Protein AF-A0AB39VXA2-F1 (afdb_monomer_lite)

Sequence (91 aa):
MEHKLGNTKLHPYLFTRHMWVMHHAAIRKYYIIRNRLLIQDRFPQFTEDYKRENMRLIFGVIFFEKQKLLKLRYLFKGYRDYKKNRFGKIR

pLDDT: mean 71.52, std 18.6, range [37.34, 89.75]

Organism: NCBI:txid3234145

Structure (mmCIF, N/CA/C/O backbone):
data_AF-A0AB39VXA2-F1
#
_entry.id   AF-A0AB39VXA2-F1
#
loop_
_atom_site.group_PDB
_atom_site.id
_atom_site.type_symbol
_atom_site.label_atom_id
_atom_site.label_alt_id
_atom_site.label_comp_id
_atom_site.label_asym_id
_atom_site.label_entity_id
_atom_site.label_seq_id
_atom_site.pdbx_PDB_ins_code
_atom_site.Cartn_x
_atom_site.Cartn_y
_atom_site.Cartn_z
_atom_site.occupancy
_atom_site.B_iso_or_equiv
_atom_site.auth_seq_id
_atom_site.auth_comp_id
_atom_site.auth_asym_id
_atom_site.auth_atom_id
_atom_site.pdbx_PDB_model_num
ATOM 1 N N . MET A 1 1 ? 4.425 -33.091 2.533 1.00 40.81 1 MET A N 1
ATOM 2 C CA . MET A 1 1 ? 3.610 -31.948 2.063 1.00 40.81 1 MET A CA 1
ATOM 3 C C . MET A 1 1 ? 4.551 -30.936 1.433 1.00 40.81 1 MET A C 1
ATOM 5 O O . MET A 1 1 ? 5.302 -30.287 2.148 1.00 40.81 1 MET A O 1
ATOM 9 N N . GLU A 1 2 ? 4.601 -30.880 0.103 1.00 41.62 2 GLU A N 1
ATOM 10 C CA . GLU A 1 2 ? 5.509 -29.988 -0.626 1.00 41.62 2 GLU A CA 1
ATOM 11 C C . GLU A 1 2 ? 5.069 -28.527 -0.482 1.00 41.62 2 GLU A C 1
ATOM 13 O O . GLU A 1 2 ? 3.988 -28.131 -0.924 1.00 41.62 2 GLU A O 1
ATOM 18 N N . HIS A 1 3 ? 5.919 -27.712 0.132 1.00 44.75 3 HIS A N 1
ATOM 19 C CA . HIS A 1 3 ? 5.720 -26.276 0.269 1.00 44.75 3 HIS A CA 1
ATOM 20 C C . HIS A 1 3 ? 6.031 -25.609 -1.086 1.00 44.75 3 HIS A C 1
ATOM 22 O O . HIS A 1 3 ? 7.155 -25.192 -1.353 1.00 44.75 3 HIS A O 1
ATOM 28 N N . LYS A 1 4 ? 5.051 -25.558 -2.000 1.00 44.50 4 LYS A N 1
ATOM 29 C CA . LYS A 1 4 ? 5.221 -24.905 -3.310 1.00 44.50 4 LYS A CA 1
ATOM 30 C C . LYS A 1 4 ? 5.199 -23.382 -3.142 1.00 44.50 4 LYS A C 1
ATOM 32 O O . LYS A 1 4 ? 4.132 -22.767 -3.110 1.00 44.50 4 LYS A O 1
ATOM 37 N N . LEU A 1 5 ? 6.380 -22.761 -3.045 1.00 55.06 5 LEU A N 1
ATOM 38 C CA . LEU A 1 5 ? 6.529 -21.317 -3.242 1.00 55.06 5 LEU A CA 1
ATOM 39 C C . LEU A 1 5 ? 6.001 -20.957 -4.642 1.00 55.06 5 LEU A C 1
ATOM 41 O O . LEU A 1 5 ? 6.360 -21.581 -5.634 1.00 55.06 5 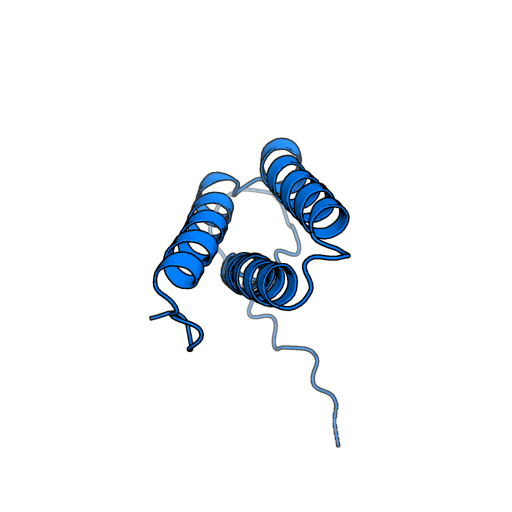LEU A O 1
ATOM 45 N N . GLY A 1 6 ? 5.073 -19.998 -4.680 1.00 41.38 6 GLY A N 1
ATOM 46 C CA . GLY A 1 6 ? 4.158 -19.724 -5.791 1.00 41.38 6 GLY A CA 1
ATOM 47 C C . GLY A 1 6 ? 4.736 -19.844 -7.206 1.00 41.38 6 GLY A C 1
ATOM 48 O O . GLY A 1 6 ? 5.722 -19.196 -7.549 1.00 41.38 6 GLY A O 1
ATOM 49 N N . ASN A 1 7 ? 4.025 -20.614 -8.039 1.00 44.16 7 ASN A N 1
ATOM 50 C CA . ASN A 1 7 ? 4.202 -20.732 -9.488 1.00 44.16 7 ASN A CA 1
ATOM 51 C C . ASN A 1 7 ? 4.453 -19.365 -10.146 1.00 44.16 7 ASN A C 1
ATOM 53 O O . ASN A 1 7 ? 3.527 -18.577 -10.359 1.00 44.16 7 ASN A O 1
ATOM 57 N N . THR A 1 8 ? 5.708 -19.097 -10.496 1.00 45.47 8 THR A N 1
ATOM 58 C CA . THR A 1 8 ? 6.102 -17.910 -11.255 1.00 45.47 8 THR A CA 1
ATOM 59 C C . THR A 1 8 ? 5.895 -18.217 -12.735 1.00 45.47 8 THR A C 1
ATOM 61 O O . THR A 1 8 ? 6.687 -18.930 -13.339 1.00 45.47 8 THR A O 1
ATOM 64 N N . LYS A 1 9 ? 4.794 -17.729 -13.319 1.00 43.09 9 LYS A N 1
ATOM 65 C CA . LYS A 1 9 ? 4.552 -17.829 -14.766 1.00 43.09 9 LYS A CA 1
ATOM 66 C C . LYS A 1 9 ? 5.283 -16.695 -15.489 1.00 43.09 9 LYS A C 1
ATOM 68 O O . LYS A 1 9 ? 5.087 -15.528 -15.153 1.00 43.09 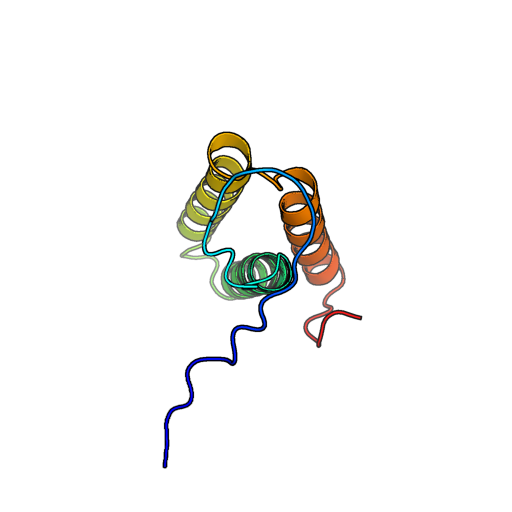9 LYS A O 1
ATOM 73 N N . LEU A 1 10 ? 6.125 -17.059 -16.455 1.00 39.41 10 LEU A N 1
ATOM 74 C CA . LEU A 1 10 ? 6.869 -16.149 -17.324 1.00 39.41 10 LEU A CA 1
ATOM 75 C C . LEU A 1 10 ? 5.955 -15.698 -18.478 1.00 39.41 10 LEU A C 1
ATOM 77 O O . LEU A 1 10 ? 5.468 -16.540 -19.228 1.00 39.41 10 LEU A O 1
ATOM 81 N N . HIS A 1 11 ? 5.723 -14.393 -18.631 1.00 43.09 11 HIS A N 1
ATOM 82 C CA . HIS A 1 11 ? 5.071 -13.827 -19.817 1.00 43.09 11 HIS A CA 1
ATOM 83 C C . HIS A 1 11 ? 6.070 -12.963 -20.600 1.00 43.09 11 HIS A C 1
ATOM 85 O O . HIS A 1 11 ? 6.667 -12.058 -20.010 1.00 43.09 11 HIS A O 1
ATOM 91 N N . PRO A 1 12 ? 6.253 -13.199 -21.911 1.00 41.97 12 PRO A N 1
ATOM 92 C CA . PRO A 1 12 ? 7.096 -12.361 -22.746 1.00 41.97 12 PRO A CA 1
ATOM 93 C C . PRO A 1 12 ? 6.298 -11.132 -23.193 1.00 41.97 12 PRO A C 1
ATOM 95 O O . PRO A 1 12 ? 5.404 -11.245 -24.028 1.00 41.97 12 PRO A O 1
ATOM 98 N N . TYR A 1 13 ? 6.605 -9.946 -22.661 1.00 42.69 13 TYR A N 1
ATOM 99 C CA . TYR A 1 13 ? 6.194 -8.710 -23.331 1.00 42.69 13 TYR A CA 1
ATOM 100 C C . TYR A 1 13 ? 7.191 -7.555 -23.137 1.00 42.69 13 TYR A C 1
ATOM 102 O O . TYR A 1 13 ? 7.343 -7.014 -22.045 1.00 42.69 13 TYR A O 1
ATOM 110 N N . LEU A 1 14 ? 7.827 -7.233 -24.269 1.00 39.22 14 LEU A N 1
ATOM 111 C CA . LEU A 1 14 ? 8.536 -6.030 -24.723 1.00 39.22 14 LEU A CA 1
ATOM 112 C C . LEU A 1 14 ? 9.710 -5.413 -23.920 1.00 39.22 14 LEU A C 1
ATOM 114 O O . LEU A 1 14 ? 9.558 -4.864 -22.834 1.00 39.22 14 LEU A O 1
ATOM 118 N N . PHE A 1 15 ? 10.848 -5.358 -24.631 1.00 37.34 15 PHE A N 1
ATOM 119 C CA . PHE A 1 15 ? 12.020 -4.476 -24.489 1.00 37.34 15 PHE A CA 1
ATOM 120 C C . PHE A 1 15 ? 13.001 -4.712 -23.309 1.00 37.34 15 PHE A C 1
ATOM 122 O O . PHE A 1 15 ? 12.933 -4.121 -22.232 1.00 37.34 15 PHE A O 1
ATOM 129 N N . THR A 1 16 ? 13.982 -5.580 -23.599 1.00 41.16 16 THR A N 1
ATOM 130 C CA . THR A 1 16 ? 15.428 -5.454 -23.289 1.00 41.16 16 THR A CA 1
ATOM 131 C C . THR A 1 16 ? 15.922 -5.280 -21.847 1.00 41.16 16 THR A C 1
ATOM 133 O O . THR A 1 16 ? 17.039 -4.807 -21.658 1.00 41.16 16 THR A O 1
ATOM 136 N N . ARG A 1 17 ? 15.221 -5.753 -20.806 1.00 37.41 17 ARG A N 1
ATOM 137 C CA . ARG A 1 17 ? 15.888 -6.108 -19.528 1.00 37.41 17 ARG A CA 1
ATOM 138 C C . ARG A 1 17 ? 15.217 -7.295 -18.833 1.00 37.41 17 ARG A C 1
ATOM 140 O O . ARG A 1 17 ? 14.080 -7.181 -18.386 1.00 37.41 17 ARG A O 1
ATOM 147 N N . HIS A 1 18 ? 15.967 -8.387 -18.668 1.00 38.50 18 HIS A N 1
ATOM 148 C CA . HIS A 1 18 ? 15.628 -9.529 -17.816 1.00 38.50 18 HIS A CA 1
ATOM 149 C C . HIS A 1 18 ? 15.600 -9.089 -16.348 1.00 38.50 18 HIS A C 1
ATOM 151 O O . HIS A 1 18 ? 16.597 -9.170 -15.637 1.00 38.50 18 HIS A O 1
ATOM 157 N N . MET A 1 19 ? 14.467 -8.568 -15.887 1.00 38.34 19 MET A N 1
ATOM 158 C CA . MET A 1 19 ? 14.211 -8.462 -14.456 1.00 38.34 19 MET A CA 1
ATOM 159 C C . MET A 1 19 ? 13.311 -9.623 -14.080 1.00 38.34 19 MET A C 1
ATOM 161 O O . MET A 1 19 ? 12.277 -9.824 -14.715 1.00 38.34 19 MET A O 1
ATOM 165 N N . TRP A 1 20 ? 13.689 -10.353 -13.033 1.00 38.31 20 TRP A N 1
ATOM 166 C CA . TRP A 1 20 ? 12.807 -11.258 -12.308 1.00 38.31 20 TRP A CA 1
ATOM 167 C C . TRP A 1 20 ? 11.664 -10.436 -11.705 1.00 38.31 20 TRP A C 1
ATOM 169 O O . TRP A 1 20 ? 11.636 -10.122 -10.518 1.00 38.31 20 TRP A O 1
ATOM 179 N N . VAL A 1 21 ? 10.717 -10.019 -12.545 1.00 43.12 21 VAL A N 1
ATOM 180 C CA . VAL A 1 21 ? 9.431 -9.508 -12.106 1.00 43.12 21 VAL A CA 1
ATOM 181 C C . VAL A 1 21 ? 8.692 -10.748 -11.655 1.00 43.12 21 VAL A C 1
ATOM 183 O O . VAL A 1 21 ? 7.896 -11.330 -12.386 1.00 43.12 21 VAL A O 1
ATOM 186 N N . MET A 1 22 ? 8.975 -11.178 -10.425 1.00 39.78 22 MET A N 1
ATOM 187 C CA . MET A 1 22 ? 7.986 -11.940 -9.694 1.00 39.78 22 MET A CA 1
ATOM 188 C C . MET A 1 22 ? 6.683 -11.171 -9.900 1.00 39.78 22 MET A C 1
ATOM 190 O O . MET A 1 22 ? 6.590 -9.989 -9.550 1.00 39.78 22 MET A O 1
ATOM 194 N N . HIS A 1 23 ? 5.670 -11.812 -10.472 1.00 47.47 23 HIS A N 1
ATOM 195 C CA . HIS A 1 23 ? 4.287 -11.360 -10.402 1.00 47.47 23 HIS A CA 1
ATOM 196 C C . HIS A 1 23 ? 3.811 -11.367 -8.927 1.00 47.47 23 HIS A C 1
ATOM 198 O O . HIS A 1 23 ? 2.702 -11.775 -8.597 1.00 47.47 23 HIS A O 1
ATOM 204 N N . HIS A 1 24 ? 4.614 -10.877 -7.981 1.00 50.66 24 HIS A N 1
ATOM 205 C CA . HIS A 1 24 ? 4.141 -10.242 -6.769 1.00 50.66 24 HIS A CA 1
ATOM 206 C C . HIS A 1 24 ? 3.462 -8.941 -7.196 1.00 50.66 24 HIS A C 1
ATOM 208 O O . HIS A 1 24 ? 3.997 -7.838 -7.103 1.00 50.66 24 HIS A O 1
ATOM 214 N N . ALA A 1 25 ? 2.278 -9.141 -7.773 1.00 62.28 25 ALA A N 1
ATOM 215 C CA . ALA A 1 25 ? 1.468 -8.162 -8.455 1.00 62.28 25 ALA A CA 1
ATOM 216 C C . ALA A 1 25 ? 1.237 -6.945 -7.562 1.00 62.28 25 ALA A C 1
ATOM 218 O O . ALA A 1 25 ? 1.212 -7.055 -6.339 1.00 62.28 25 ALA A O 1
ATOM 219 N N . ALA A 1 26 ? 0.981 -5.790 -8.170 1.00 66.81 26 ALA A N 1
ATOM 220 C CA . ALA A 1 26 ? 0.497 -4.588 -7.490 1.00 66.81 26 ALA A CA 1
ATOM 221 C C . ALA A 1 26 ? -0.622 -4.882 -6.449 1.00 66.81 26 ALA A C 1
ATOM 223 O O . ALA A 1 26 ? -0.731 -4.206 -5.429 1.00 66.81 26 ALA A O 1
ATOM 224 N N . ILE A 1 27 ? -1.358 -5.979 -6.650 1.00 76.62 27 ILE A N 1
ATOM 225 C CA . ILE A 1 27 ? -2.268 -6.655 -5.713 1.00 76.62 27 ILE A CA 1
ATOM 226 C C . ILE A 1 27 ? -1.673 -6.884 -4.303 1.00 76.62 27 ILE A C 1
ATOM 228 O O . ILE A 1 27 ? -2.353 -6.652 -3.310 1.00 76.62 27 ILE A O 1
ATOM 232 N N . ARG A 1 28 ? -0.413 -7.312 -4.163 1.00 79.56 28 ARG A N 1
ATOM 233 C CA . ARG A 1 28 ? 0.243 -7.465 -2.851 1.00 79.56 28 ARG A CA 1
ATOM 234 C C . ARG A 1 28 ? 0.360 -6.124 -2.131 1.00 79.56 28 ARG A C 1
ATOM 236 O O . ARG A 1 28 ? 0.043 -6.053 -0.951 1.00 79.56 28 ARG A O 1
ATOM 243 N N . LYS A 1 29 ? 0.738 -5.052 -2.838 1.00 82.31 29 LYS A N 1
ATOM 244 C CA . LYS A 1 29 ? 0.804 -3.698 -2.257 1.00 82.31 29 LYS A CA 1
ATOM 245 C C . LYS A 1 29 ? -0.583 -3.191 -1.848 1.00 82.31 29 LYS A C 1
ATOM 247 O O . LYS A 1 29 ? -0.697 -2.560 -0.804 1.00 82.31 29 LYS A O 1
ATOM 252 N N . TYR A 1 30 ? -1.625 -3.550 -2.605 1.00 86.88 30 TYR A N 1
ATOM 253 C CA . TYR A 1 30 ? -3.027 -3.339 -2.221 1.00 86.88 30 TYR A CA 1
ATOM 254 C C . TYR A 1 30 ? -3.372 -4.013 -0.882 1.00 86.88 30 TYR A C 1
ATOM 256 O O . TYR A 1 30 ? -3.910 -3.354 0.006 1.00 86.88 30 TYR A O 1
ATOM 264 N N . TYR A 1 31 ? -3.036 -5.295 -0.703 1.00 84.25 31 TYR A N 1
ATOM 265 C CA . TYR A 1 31 ? -3.330 -5.996 0.552 1.00 84.25 31 TYR A CA 1
ATOM 266 C C . TYR A 1 31 ? -2.489 -5.469 1.718 1.00 84.25 31 TYR A C 1
ATOM 268 O O . TYR A 1 31 ? -3.025 -5.292 2.806 1.00 84.25 31 TYR A O 1
ATOM 276 N N . ILE A 1 32 ? -1.205 -5.163 1.492 1.00 87.12 32 ILE A N 1
ATOM 277 C CA . ILE A 1 32 ? -0.315 -4.610 2.523 1.00 87.12 32 ILE A CA 1
ATOM 278 C C . ILE A 1 32 ? -0.871 -3.289 3.051 1.00 87.12 32 ILE A C 1
ATOM 280 O O . ILE A 1 32 ? -1.054 -3.160 4.257 1.00 87.12 32 ILE A O 1
ATOM 284 N N . ILE A 1 33 ? -1.176 -2.326 2.173 1.00 89.31 33 ILE A N 1
ATOM 285 C CA . ILE A 1 33 ? -1.637 -1.008 2.625 1.00 89.31 33 ILE A CA 1
ATOM 286 C C . ILE A 1 33 ? -2.998 -1.105 3.316 1.00 89.31 33 ILE A C 1
ATOM 288 O O . ILE A 1 33 ? -3.174 -0.556 4.396 1.00 89.31 33 ILE A O 1
ATOM 292 N N . ARG A 1 34 ? -3.939 -1.870 2.751 1.00 89.75 34 ARG A N 1
ATOM 293 C CA . ARG A 1 34 ? -5.281 -2.039 3.316 1.00 89.75 34 ARG A CA 1
ATOM 294 C C . ARG A 1 34 ? -5.237 -2.702 4.692 1.00 89.75 34 ARG A C 1
ATOM 296 O O . ARG A 1 34 ? -5.914 -2.248 5.608 1.00 89.75 34 ARG A O 1
ATOM 303 N N . ASN A 1 35 ? -4.447 -3.765 4.839 1.00 88.56 35 ASN A N 1
ATOM 304 C CA . ASN A 1 35 ? -4.344 -4.494 6.100 1.00 88.56 35 ASN A CA 1
ATOM 305 C C . ASN A 1 35 ? -3.581 -3.680 7.153 1.00 88.56 35 ASN A C 1
ATOM 307 O O . ASN A 1 35 ? -3.975 -3.688 8.313 1.00 88.56 35 ASN A O 1
ATOM 311 N N . ARG A 1 36 ? -2.532 -2.942 6.764 1.00 88.81 36 ARG A N 1
ATOM 312 C CA . ARG A 1 36 ? -1.827 -2.034 7.681 1.00 88.81 36 ARG A CA 1
ATOM 313 C C . ARG A 1 36 ? -2.744 -0.936 8.205 1.00 88.81 36 ARG A C 1
ATOM 315 O O . ARG A 1 36 ? -2.705 -0.666 9.393 1.00 88.81 36 ARG A O 1
ATOM 322 N N . LEU A 1 37 ? -3.598 -0.362 7.355 1.00 87.44 37 LEU A N 1
ATOM 323 C CA . LEU A 1 37 ? -4.594 0.629 7.780 1.00 87.44 37 LEU A CA 1
ATOM 324 C C . LEU A 1 37 ? -5.619 0.034 8.758 1.00 87.44 37 LEU A C 1
ATOM 326 O O . LEU A 1 37 ? -5.935 0.664 9.757 1.00 87.44 37 LEU A O 1
ATOM 330 N N . LEU A 1 38 ? -6.078 -1.201 8.522 1.00 88.06 38 LEU A N 1
ATOM 331 C CA . LEU A 1 38 ? -6.962 -1.916 9.453 1.00 88.06 38 LEU A CA 1
ATOM 332 C C . LEU A 1 38 ? -6.302 -2.153 10.821 1.00 88.06 38 LEU A C 1
ATOM 334 O O . LEU A 1 38 ? -6.940 -1.997 11.857 1.00 88.06 38 LEU A O 1
ATOM 338 N N . ILE A 1 39 ? -5.032 -2.559 10.827 1.00 87.62 39 ILE A N 1
ATOM 339 C CA . ILE A 1 39 ? -4.273 -2.791 12.063 1.00 87.62 39 ILE A CA 1
ATOM 340 C C . ILE A 1 39 ? -4.003 -1.465 12.779 1.00 87.62 39 ILE A C 1
ATOM 342 O O . ILE A 1 39 ? -4.120 -1.410 13.996 1.00 87.62 39 ILE A O 1
ATOM 346 N N . GLN A 1 40 ? -3.690 -0.406 12.034 1.00 86.94 40 GLN A N 1
ATOM 347 C CA . GLN A 1 40 ? -3.498 0.946 12.554 1.00 86.94 40 GLN A CA 1
ATOM 348 C C . GLN A 1 40 ? -4.753 1.460 13.277 1.00 86.94 40 GLN A C 1
AT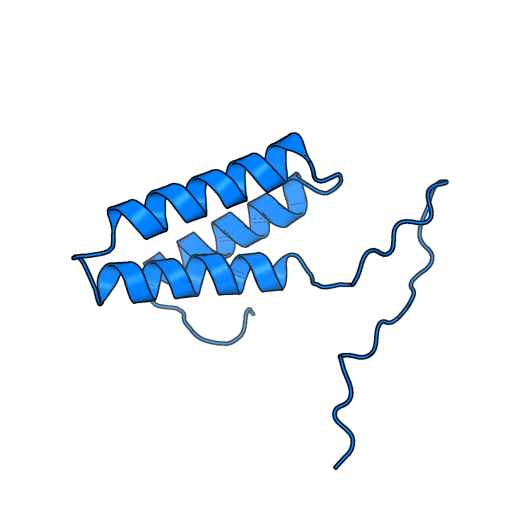OM 350 O O . GLN A 1 40 ? -4.636 1.996 14.371 1.00 86.94 40 GLN A O 1
ATOM 355 N N . ASP A 1 41 ? -5.939 1.247 12.705 1.00 85.38 41 ASP A N 1
ATOM 356 C CA . ASP A 1 41 ? -7.219 1.613 13.329 1.00 85.38 41 ASP A CA 1
ATOM 357 C C . ASP A 1 41 ? -7.495 0.811 14.608 1.00 85.38 41 ASP A C 1
ATOM 359 O O . ASP A 1 41 ? -7.947 1.344 15.617 1.00 85.38 41 ASP A O 1
ATOM 363 N N . ARG A 1 42 ? -7.154 -0.483 14.588 1.00 87.25 42 ARG A N 1
ATOM 364 C CA . ARG A 1 42 ? -7.328 -1.386 15.732 1.00 87.25 42 ARG A CA 1
ATOM 365 C C . ARG A 1 42 ? -6.337 -1.117 16.869 1.00 87.25 42 ARG A C 1
ATOM 367 O O . ARG A 1 42 ? -6.672 -1.352 18.025 1.00 87.25 42 ARG A O 1
ATOM 374 N N . PHE A 1 43 ? -5.120 -0.679 16.551 1.00 87.75 43 PHE A N 1
ATOM 375 C CA . PHE A 1 43 ? -4.032 -0.484 17.510 1.00 87.75 43 PHE A CA 1
ATOM 376 C C . PHE A 1 43 ? -3.443 0.929 17.392 1.00 87.75 43 PHE A C 1
ATOM 378 O O . PHE A 1 43 ? -2.344 1.097 16.847 1.00 87.75 43 PHE A O 1
ATOM 385 N N . PRO A 1 44 ? -4.123 1.947 17.952 1.00 81.88 44 PRO A N 1
ATOM 386 C CA . PRO A 1 44 ? -3.724 3.343 17.799 1.00 81.88 44 PRO A CA 1
ATOM 387 C C . PRO A 1 44 ? -2.328 3.645 18.367 1.00 81.88 44 PRO A C 1
ATOM 389 O O . PRO A 1 44 ? -1.655 4.555 17.885 1.00 81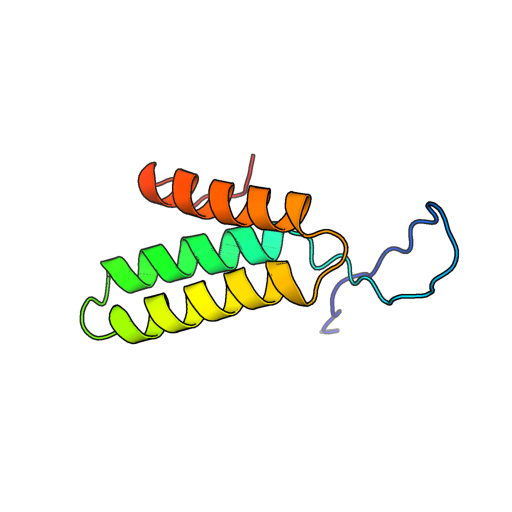.88 44 PRO A O 1
ATOM 392 N N . GLN A 1 45 ? -1.848 2.839 19.318 1.00 85.62 45 GLN A N 1
ATOM 393 C CA . GLN A 1 45 ? -0.516 2.951 19.925 1.00 85.62 45 GLN A CA 1
ATOM 394 C C . GLN A 1 45 ? 0.657 2.820 18.930 1.00 85.62 45 GLN A C 1
ATOM 396 O O . GLN A 1 45 ? 1.727 3.352 19.194 1.00 85.62 45 GLN A O 1
ATOM 401 N N . PHE A 1 46 ? 0.461 2.164 17.777 1.00 80.75 46 PHE A N 1
ATOM 402 C CA . PHE A 1 46 ? 1.506 1.957 16.755 1.00 80.75 46 PHE A CA 1
ATOM 403 C C . PHE A 1 46 ? 1.271 2.774 15.473 1.00 80.75 46 PHE A C 1
ATOM 405 O O . PHE A 1 46 ? 1.908 2.546 14.442 1.00 80.75 46 PHE A O 1
ATOM 412 N N . THR A 1 47 ? 0.323 3.714 15.500 1.00 81.44 47 THR A N 1
ATOM 413 C CA . THR A 1 47 ? -0.139 4.456 14.314 1.00 81.44 47 THR A CA 1
ATOM 414 C C . THR A 1 47 ? 0.993 5.168 13.581 1.00 81.44 47 THR A C 1
ATOM 416 O O . THR A 1 47 ? 1.064 5.117 12.349 1.00 81.44 47 THR A O 1
ATOM 419 N N . GLU A 1 48 ? 1.896 5.808 14.322 1.00 81.62 48 GLU A N 1
ATOM 420 C CA . GLU A 1 48 ? 2.992 6.586 13.743 1.00 81.62 48 GLU A CA 1
ATOM 421 C C . GLU A 1 48 ? 4.034 5.700 13.045 1.00 81.62 48 GLU A C 1
ATOM 423 O O . GLU A 1 48 ? 4.507 6.044 11.956 1.00 81.62 48 GLU A O 1
ATOM 428 N N . ASP A 1 49 ? 4.318 4.513 13.587 1.00 85.19 49 ASP A N 1
ATOM 429 C CA . ASP A 1 49 ? 5.223 3.543 12.961 1.00 85.19 49 ASP A CA 1
ATOM 430 C C . ASP A 1 49 ? 4.646 3.021 11.644 1.00 85.19 49 ASP A C 1
ATOM 432 O O . ASP A 1 49 ? 5.315 3.037 10.605 1.00 85.19 49 ASP A O 1
ATOM 436 N N . TYR A 1 50 ? 3.361 2.647 11.636 1.00 84.12 50 TYR A N 1
ATOM 437 C CA . TYR A 1 50 ? 2.682 2.205 10.415 1.00 84.12 50 TYR A CA 1
ATOM 438 C C . TYR A 1 50 ? 2.608 3.307 9.357 1.00 84.12 50 TYR A C 1
ATOM 440 O O . TYR A 1 50 ? 2.773 3.033 8.164 1.00 84.12 50 TYR A O 1
ATOM 448 N N . LYS A 1 51 ? 2.399 4.562 9.765 1.00 83.25 51 LYS A N 1
ATOM 449 C CA . LYS A 1 51 ? 2.390 5.716 8.858 1.00 83.25 51 LYS A CA 1
ATOM 450 C C . LYS A 1 51 ? 3.762 5.930 8.219 1.00 83.25 51 LYS A C 1
ATOM 452 O O . LYS A 1 51 ? 3.836 6.078 6.996 1.00 83.25 51 LYS A O 1
ATOM 457 N N . ARG A 1 52 ? 4.844 5.872 9.005 1.00 86.56 52 ARG A N 1
ATOM 458 C CA . ARG A 1 52 ? 6.229 5.960 8.507 1.00 86.56 52 ARG A CA 1
ATOM 459 C C . ARG A 1 52 ? 6.538 4.844 7.512 1.00 86.56 52 ARG A C 1
ATOM 461 O O . ARG A 1 52 ? 7.039 5.108 6.419 1.00 86.56 52 ARG A O 1
ATOM 468 N N . GLU A 1 53 ? 6.167 3.615 7.846 1.00 86.12 53 GLU A N 1
ATOM 469 C CA . GLU A 1 53 ? 6.362 2.439 6.997 1.00 86.12 53 GLU A CA 1
ATOM 470 C C . GLU A 1 53 ? 5.557 2.509 5.690 1.00 86.12 53 GLU A C 1
ATOM 472 O O . GLU A 1 53 ? 6.040 2.120 4.622 1.00 86.12 53 GLU A O 1
ATOM 477 N N . ASN A 1 54 ? 4.332 3.033 5.740 1.00 85.94 54 ASN A N 1
ATOM 478 C CA . ASN A 1 54 ? 3.504 3.251 4.555 1.00 85.94 54 ASN A CA 1
ATOM 479 C C . ASN A 1 54 ? 4.090 4.339 3.647 1.00 85.94 54 ASN 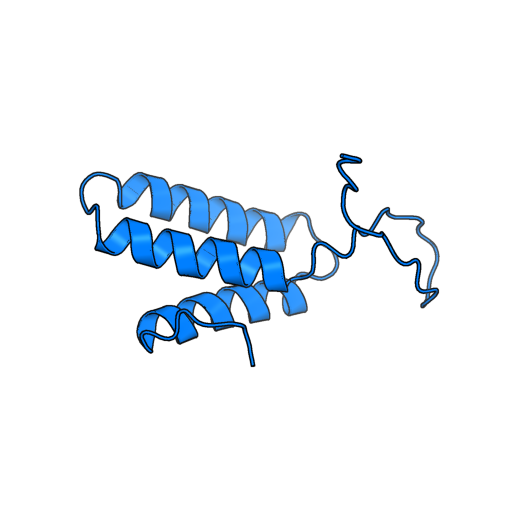A C 1
ATOM 481 O O . ASN A 1 54 ? 4.106 4.171 2.426 1.00 85.94 54 ASN A O 1
ATOM 485 N N . MET A 1 55 ? 4.629 5.414 4.227 1.00 85.75 55 MET A N 1
ATOM 486 C CA . MET A 1 55 ? 5.334 6.451 3.472 1.00 85.75 55 MET A CA 1
ATOM 487 C C . MET A 1 55 ? 6.595 5.910 2.816 1.00 85.75 55 MET A C 1
ATOM 489 O O . MET A 1 55 ? 6.775 6.092 1.613 1.00 85.75 55 MET A O 1
ATOM 493 N N . ARG A 1 56 ? 7.418 5.157 3.551 1.00 86.56 56 ARG A N 1
ATOM 494 C CA . ARG A 1 56 ? 8.612 4.507 2.999 1.00 86.56 56 ARG A CA 1
ATOM 495 C C . ARG A 1 56 ? 8.267 3.578 1.835 1.00 86.56 56 ARG A C 1
ATOM 497 O O . ARG A 1 56 ? 8.976 3.565 0.833 1.00 86.56 56 ARG A O 1
ATOM 504 N N . LEU A 1 57 ? 7.152 2.853 1.923 1.00 84.25 57 LEU A N 1
ATOM 505 C CA . LEU A 1 57 ? 6.672 1.987 0.847 1.00 84.25 57 LEU A CA 1
ATOM 506 C C . LEU A 1 57 ? 6.218 2.781 -0.391 1.00 84.25 57 LEU A C 1
ATOM 508 O O . LEU A 1 57 ? 6.511 2.369 -1.514 1.00 84.25 57 LEU A O 1
ATOM 512 N N . ILE A 1 58 ? 5.545 3.921 -0.207 1.00 84.56 58 ILE A N 1
ATOM 513 C CA . ILE A 1 58 ? 5.127 4.811 -1.303 1.00 84.56 58 ILE A CA 1
ATOM 514 C C . ILE A 1 58 ? 6.344 5.462 -1.970 1.00 84.56 58 ILE A C 1
ATOM 516 O O . ILE A 1 58 ? 6.482 5.372 -3.189 1.00 84.56 58 ILE A O 1
ATOM 520 N N . PHE A 1 59 ? 7.263 6.036 -1.191 1.00 83.94 59 PHE A N 1
ATOM 521 C CA . PHE A 1 59 ? 8.512 6.595 -1.712 1.00 83.94 59 PHE A CA 1
ATOM 522 C C . PHE A 1 59 ? 9.354 5.526 -2.416 1.00 83.94 59 PHE A C 1
ATOM 524 O O . PHE A 1 59 ? 9.826 5.751 -3.527 1.00 83.94 59 PHE A O 1
ATOM 531 N N . GLY A 1 60 ? 9.447 4.323 -1.846 1.00 80.38 60 GLY A N 1
ATOM 532 C CA . GLY A 1 60 ? 10.116 3.185 -2.473 1.00 80.38 60 GLY A CA 1
ATOM 533 C C . GLY A 1 60 ? 9.554 2.848 -3.860 1.00 80.38 60 GLY A C 1
ATOM 534 O O . GLY A 1 60 ? 10.309 2.615 -4.799 1.00 80.38 60 GLY A O 1
ATOM 535 N N . VAL A 1 61 ? 8.226 2.881 -4.024 1.00 82.31 61 VAL A N 1
ATOM 536 C CA . VAL A 1 61 ? 7.567 2.666 -5.328 1.00 82.31 61 VAL A CA 1
ATOM 537 C C . VAL A 1 61 ? 7.890 3.789 -6.314 1.00 82.31 61 VAL A C 1
ATOM 539 O O . VAL A 1 61 ? 8.111 3.515 -7.491 1.00 82.31 61 VAL A O 1
ATOM 542 N N . ILE A 1 62 ? 7.891 5.042 -5.857 1.00 79.38 62 ILE A N 1
ATOM 543 C CA . ILE A 1 62 ? 8.091 6.218 -6.714 1.00 79.38 62 ILE A CA 1
ATOM 544 C C . ILE A 1 62 ? 9.532 6.288 -7.229 1.00 79.38 62 ILE A C 1
ATOM 546 O O . ILE A 1 62 ? 9.733 6.534 -8.419 1.00 79.38 62 ILE A O 1
ATOM 550 N N . PHE A 1 63 ? 10.511 6.057 -6.350 1.00 74.69 63 PHE A N 1
ATOM 551 C CA . PHE A 1 63 ? 11.931 6.228 -6.659 1.00 74.69 63 PHE A CA 1
ATOM 552 C C . PHE A 1 63 ? 12.574 4.993 -7.302 1.00 74.69 63 PHE A C 1
ATOM 554 O O . PHE A 1 63 ? 13.417 5.147 -8.181 1.00 74.69 63 PHE A O 1
ATOM 561 N N . PHE A 1 64 ? 12.181 3.776 -6.908 1.00 72.81 64 PHE A N 1
ATOM 562 C CA . PHE A 1 64 ? 12.935 2.566 -7.268 1.00 72.81 64 PHE A CA 1
ATOM 563 C C . PHE A 1 64 ? 12.217 1.623 -8.239 1.00 72.81 64 PHE A C 1
ATOM 565 O O . PHE A 1 64 ? 12.840 0.700 -8.765 1.00 72.81 64 PHE A O 1
ATOM 572 N N . GLU A 1 65 ? 10.922 1.809 -8.517 1.00 74.12 65 GLU A N 1
ATOM 573 C CA . GLU A 1 65 ? 10.171 0.848 -9.328 1.00 74.12 65 GLU A CA 1
ATOM 574 C C . GLU A 1 65 ? 9.729 1.380 -10.696 1.00 74.12 65 GLU A C 1
ATOM 576 O O . GLU A 1 65 ? 9.048 2.394 -10.820 1.00 74.12 65 GLU A O 1
ATOM 581 N N . LYS A 1 66 ? 10.030 0.608 -11.751 1.00 67.38 66 LYS A N 1
ATOM 582 C CA . LYS A 1 66 ? 9.698 0.959 -13.144 1.00 67.38 66 LYS A CA 1
ATOM 583 C C . LYS A 1 66 ? 8.192 1.147 -13.395 1.00 67.38 66 LYS A C 1
ATOM 585 O O . LYS A 1 66 ? 7.794 2.100 -14.052 1.00 67.38 66 LYS A O 1
ATOM 590 N N . GLN A 1 67 ? 7.336 0.270 -12.856 1.00 72.31 67 GLN A N 1
ATOM 591 C CA . GLN A 1 67 ? 5.869 0.343 -13.015 1.00 72.31 67 GLN A CA 1
ATOM 592 C C . GLN A 1 67 ? 5.193 1.141 -11.882 1.00 72.31 67 GLN A C 1
ATOM 594 O O . GLN A 1 67 ? 4.223 0.681 -11.269 1.00 72.31 67 GLN A O 1
ATOM 599 N N . LYS A 1 68 ? 5.721 2.334 -11.578 1.00 78.81 68 LYS A N 1
ATOM 600 C CA . LYS A 1 68 ? 5.267 3.187 -10.465 1.00 78.81 68 LYS A CA 1
ATOM 601 C C . LYS A 1 68 ? 3.768 3.497 -10.503 1.00 78.81 68 LYS A C 1
ATOM 603 O O . LYS A 1 68 ? 3.089 3.319 -9.497 1.00 78.81 68 LYS A O 1
ATOM 608 N N . LEU A 1 69 ? 3.228 3.858 -11.670 1.00 77.44 69 LEU A N 1
ATOM 609 C CA . LEU A 1 69 ? 1.820 4.251 -11.828 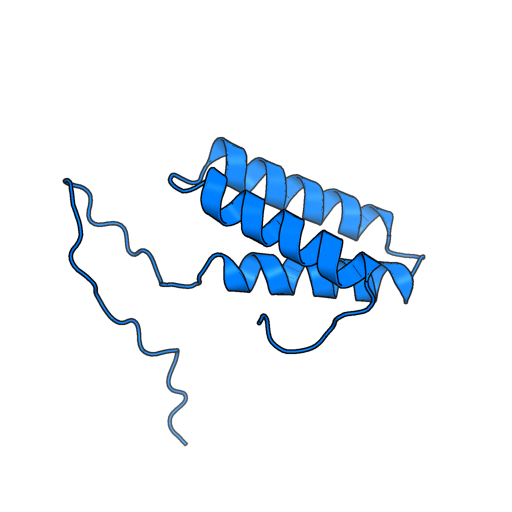1.00 77.44 69 LEU A CA 1
ATOM 610 C C . LEU A 1 69 ? 0.849 3.114 -11.493 1.00 77.44 69 LEU A C 1
ATOM 612 O O . LEU A 1 69 ? -0.100 3.308 -10.734 1.00 77.44 69 LEU A O 1
ATOM 616 N N . LEU A 1 70 ? 1.106 1.907 -12.008 1.00 80.12 70 LEU A N 1
ATOM 617 C CA . LEU A 1 70 ? 0.265 0.741 -11.736 1.00 80.12 70 LEU A CA 1
ATOM 618 C C . LEU A 1 70 ? 0.269 0.418 -10.240 1.00 80.12 70 LEU A C 1
ATOM 620 O O . LEU A 1 70 ? -0.779 0.217 -9.633 1.00 80.12 70 LEU A O 1
ATOM 624 N N . LYS A 1 71 ? 1.445 0.406 -9.617 1.00 81.94 71 LYS A N 1
ATOM 625 C CA . LYS A 1 71 ? 1.587 0.041 -8.207 1.00 81.94 71 LYS A CA 1
ATOM 626 C C . LYS A 1 71 ? 1.020 1.103 -7.269 1.00 81.94 71 LYS A C 1
ATOM 628 O O . LYS A 1 71 ? 0.370 0.744 -6.288 1.00 81.94 71 LYS A O 1
ATOM 633 N N . LEU A 1 72 ? 1.167 2.379 -7.617 1.00 83.12 72 LEU A N 1
ATOM 634 C CA . LEU A 1 72 ? 0.544 3.487 -6.901 1.00 83.12 72 LEU A CA 1
ATOM 635 C C . LEU A 1 72 ? -0.987 3.430 -7.004 1.00 83.12 72 LEU A C 1
ATOM 637 O O . LEU A 1 72 ? -1.676 3.606 -6.003 1.00 83.12 72 LEU A O 1
ATOM 641 N N . ARG A 1 73 ? -1.535 3.073 -8.175 1.00 85.38 73 ARG A N 1
ATOM 642 C CA . ARG A 1 73 ? -2.983 2.883 -8.358 1.00 85.38 73 ARG A CA 1
ATOM 643 C C . ARG A 1 73 ? -3.542 1.787 -7.450 1.00 85.38 73 ARG A C 1
ATOM 645 O O . ARG A 1 73 ? -4.624 1.949 -6.895 1.00 85.38 73 ARG A O 1
ATOM 652 N N . TYR A 1 74 ? -2.817 0.684 -7.270 1.00 85.50 74 TYR A N 1
ATOM 653 C CA . TYR A 1 74 ? -3.230 -0.387 -6.354 1.00 85.50 74 TYR A CA 1
ATOM 654 C C . TYR A 1 74 ? -3.075 -0.008 -4.878 1.00 85.50 74 TYR A C 1
ATOM 656 O O . TYR A 1 74 ? -3.940 -0.360 -4.078 1.00 85.50 74 TYR A O 1
ATOM 664 N N . LEU A 1 75 ? -2.028 0.740 -4.523 1.00 86.94 75 LEU A N 1
ATOM 665 C CA . LEU A 1 75 ? -1.884 1.359 -3.202 1.00 86.94 75 LEU A CA 1
ATOM 666 C C . LEU A 1 75 ? -3.094 2.243 -2.875 1.00 86.94 75 LEU A C 1
ATOM 668 O O . LEU A 1 75 ? -3.747 2.069 -1.848 1.00 86.94 75 LEU A O 1
ATOM 672 N N . PHE A 1 76 ? -3.458 3.126 -3.803 1.00 87.50 76 PHE A N 1
ATOM 673 C CA . PHE A 1 76 ? -4.614 3.998 -3.647 1.00 87.50 76 PHE A CA 1
ATOM 674 C C . PHE A 1 76 ? -5.934 3.215 -3.606 1.00 87.50 76 PHE A C 1
ATOM 676 O O . PHE A 1 76 ? -6.801 3.506 -2.783 1.00 87.50 76 PHE A O 1
ATOM 683 N N . LYS A 1 77 ? -6.080 2.168 -4.433 1.00 87.75 77 LYS A N 1
ATOM 684 C CA . LYS A 1 77 ? -7.241 1.262 -4.385 1.00 87.75 77 LYS A CA 1
ATOM 685 C C . LYS A 1 77 ? -7.364 0.590 -3.011 1.00 87.75 77 LYS A C 1
ATOM 687 O O . LYS A 1 77 ? -8.473 0.506 -2.498 1.00 87.75 77 LYS A O 1
ATOM 692 N N . GLY A 1 78 ? -6.252 0.180 -2.396 1.00 87.69 78 GLY A N 1
ATOM 693 C CA . GLY A 1 78 ? -6.234 -0.432 -1.062 1.00 87.69 78 GLY A CA 1
ATOM 694 C C . GLY A 1 78 ? -6.668 0.535 0.034 1.00 87.69 78 GLY A C 1
ATOM 695 O O . GLY A 1 78 ? -7.502 0.184 0.864 1.00 87.69 78 GLY A O 1
ATOM 696 N N . TYR A 1 79 ? -6.184 1.778 -0.020 1.00 88.62 79 TYR A N 1
ATOM 697 C CA . TYR A 1 79 ? -6.617 2.847 0.885 1.00 88.62 79 TYR A CA 1
ATOM 698 C C . TYR A 1 79 ? -8.107 3.191 0.720 1.00 88.62 79 TYR A C 1
ATOM 700 O O . TYR A 1 79 ? -8.835 3.348 1.699 1.00 88.62 79 TYR A O 1
ATOM 708 N N . ARG A 1 80 ? -8.590 3.272 -0.526 1.00 89.12 80 ARG A N 1
ATOM 709 C CA . ARG A 1 80 ? -10.000 3.556 -0.819 1.00 89.12 80 ARG A CA 1
ATOM 710 C C . ARG A 1 80 ? -10.922 2.432 -0.347 1.00 89.12 80 ARG A C 1
ATOM 712 O O . ARG A 1 80 ? -11.992 2.718 0.176 1.00 89.12 80 ARG A O 1
ATOM 719 N N . ASP A 1 81 ? -10.524 1.178 -0.541 1.00 87.81 81 ASP A N 1
ATOM 720 C CA . ASP A 1 81 ? -11.293 0.019 -0.079 1.00 87.81 81 ASP A CA 1
ATOM 721 C C . ASP A 1 81 ? -11.298 -0.077 1.449 1.00 87.81 81 ASP A C 1
ATOM 723 O O . ASP A 1 81 ? -12.346 -0.368 2.019 1.00 87.81 81 ASP A O 1
ATOM 727 N N . TYR A 1 82 ? -10.181 0.256 2.107 1.00 87.94 82 TYR A N 1
ATOM 728 C CA . TYR A 1 82 ? -10.122 0.420 3.560 1.00 87.94 82 TYR A CA 1
ATOM 729 C C . TYR A 1 82 ? -11.153 1.451 4.048 1.00 87.94 82 TYR A C 1
ATOM 731 O O . TYR A 1 82 ? -12.003 1.112 4.863 1.00 87.94 82 TYR A O 1
ATOM 739 N N . LYS A 1 83 ? -11.183 2.662 3.465 1.00 85.88 83 LYS A N 1
ATOM 740 C CA . LYS A 1 83 ? -12.196 3.682 3.809 1.00 85.88 83 LYS A CA 1
ATOM 741 C C . LYS A 1 83 ? -13.640 3.236 3.560 1.00 85.88 83 LYS A C 1
ATOM 743 O O . LYS A 1 83 ? -14.557 3.758 4.179 1.00 85.88 83 LYS A O 1
ATOM 748 N N . LYS A 1 84 ? -13.852 2.300 2.632 1.00 86.81 84 LYS A N 1
ATOM 749 C CA . LYS A 1 84 ? -15.164 1.713 2.321 1.00 86.81 84 LYS A CA 1
ATOM 750 C C . LYS A 1 84 ? -15.464 0.448 3.136 1.00 86.81 84 LYS A C 1
ATOM 752 O O . LYS A 1 84 ? -16.439 -0.229 2.820 1.00 86.81 84 LYS A O 1
ATOM 757 N N . ASN A 1 85 ? -14.628 0.100 4.120 1.00 83.00 85 ASN A N 1
ATOM 758 C CA . ASN A 1 85 ? -14.714 -1.127 4.919 1.00 83.00 85 ASN A CA 1
ATOM 759 C C . ASN A 1 85 ? -14.787 -2.420 4.077 1.00 83.00 85 ASN A C 1
ATOM 761 O O . ASN A 1 85 ? -15.450 -3.392 4.435 1.00 83.00 85 ASN A O 1
ATOM 765 N N . ARG A 1 86 ? -14.110 -2.451 2.919 1.00 80.56 86 ARG A N 1
ATOM 766 C CA . ARG A 1 86 ? -14.075 -3.608 2.009 1.00 80.56 86 ARG A CA 1
ATOM 767 C C . ARG A 1 86 ? -12.791 -4.412 2.195 1.00 80.56 86 ARG A C 1
ATOM 769 O O . ARG A 1 86 ? -11.765 -4.128 1.581 1.00 80.56 86 ARG A O 1
ATOM 776 N N . PHE A 1 87 ? -12.870 -5.470 2.998 1.00 76.38 87 PHE A N 1
ATOM 777 C CA . PHE A 1 87 ? -11.715 -6.312 3.351 1.00 76.38 87 PHE A CA 1
ATOM 778 C C . PHE A 1 87 ? -11.627 -7.644 2.577 1.00 76.38 87 PHE A C 1
ATOM 780 O O . PHE A 1 87 ? -10.681 -8.412 2.766 1.00 76.38 87 PHE A O 1
ATOM 787 N N . GLY A 1 88 ? -12.568 -7.908 1.662 1.00 69.50 88 GLY A N 1
ATOM 788 C CA . GLY A 1 88 ? -12.619 -9.127 0.841 1.00 69.50 88 GLY A CA 1
ATOM 789 C C . GLY A 1 88 ? -11.555 -9.210 -0.265 1.00 69.50 88 GLY A C 1
ATOM 790 O O . GLY A 1 88 ? -10.653 -8.375 -0.353 1.00 69.50 88 GLY A O 1
ATOM 791 N N . LYS A 1 89 ? -11.644 -10.228 -1.133 1.00 67.75 89 LYS A N 1
ATOM 792 C CA . LYS A 1 89 ? -10.789 -10.310 -2.332 1.00 67.75 89 LYS A CA 1
ATOM 793 C C . LYS A 1 89 ? -11.031 -9.096 -3.231 1.00 67.75 89 LYS A C 1
ATOM 795 O O . LYS A 1 89 ? -12.167 -8.652 -3.389 1.00 67.75 89 LYS A O 1
ATOM 800 N N . ILE A 1 90 ? -9.956 -8.585 -3.827 1.00 65.25 90 ILE A N 1
ATOM 801 C CA . ILE A 1 90 ? -10.046 -7.504 -4.807 1.00 65.25 90 ILE A CA 1
ATOM 802 C C . ILE A 1 90 ? -10.935 -7.963 -5.982 1.00 65.25 90 ILE A C 1
ATOM 804 O O . ILE A 1 90 ? -10.647 -8.985 -6.604 1.00 65.25 90 ILE A O 1
ATOM 808 N N . ARG A 1 91 ? -12.038 -7.247 -6.227 1.00 54.66 91 ARG A N 1
ATOM 809 C CA . ARG A 1 91 ? -12.886 -7.387 -7.424 1.00 54.66 91 ARG A CA 1
ATOM 810 C C . ARG A 1 91 ? -12.394 -6.449 -8.526 1.00 54.66 91 ARG A C 1
ATOM 812 O O . ARG A 1 91 ? -11.828 -5.364 -8.200 1.00 54.66 91 ARG A O 1
#

Radius of gyration: 15.44 Å; chains: 1; bounding box: 31×38×45 Å

Secondary structure (DSSP, 8-state):
-------------SSS---------HHHHHHHHHHHHHHHHH-GGGHHHHHHHHHHHHHHHHHH-TTHHHHHHHHHHHHHHHHTT--S---

Foldseek 3Di:
DDPDPDDQDDDDDDDDDPDPPRPPPLQVLLLLLLVLVVVCVVCVVCVVVSVVVLVVVLVCLVPPNPPSPRSVVSNVVSVVCSVVVNNDRDD